Protein AF-A0A7S3PS29-F1 (afdb_monomer)

Nearest PDB structures (foldseek):
  7k7j-assembly1_A  TM=6.173E-01  e=3.960E+00  Homo sapiens

Organism: NCBI:txid215587

Solvent-accessible surface area (backbone atoms only — not comparable to full-atom values): 7423 Å² total; per-residue (Å²): 137,87,77,96,73,59,70,72,45,75,44,72,58,68,50,57,56,72,62,98,89,44,71,54,76,75,42,76,43,88,67,64,56,51,49,50,61,91,54,61,64,34,69,68,36,77,75,44,78,46,82,49,99,93,48,75,50,76,49,64,43,81,45,53,73,55,44,79,89,65,75,68,75,72,53,62,101,72,53,86,59,99,76,63,72,63,67,92,57,72,69,79,70,100,60,100,68,80,77,76,81,86,68,78,83,93,124

Mean predicted aligned error: 13.78 Å

InterPro domains:
  IPR003961 Fibronectin type III [PS50853] (1-38)
  IPR013783 Immunoglobulin-like fold [G3DSA:2.60.40.10] (1-40)
  IPR036116 Fibronectin type III superfamily [SSF49265] (1-68)

Secondary structure (DSSP, 8-state):
---SPPTT--B--EE--B-SS-B---EE-SSS-B---PPPP---EEEEEEEETTEEEEEEEPPPSS---S---TTGGG---TT----SSS---SSSS----------

pLDDT: mean 72.2, std 21.91, range [33.31, 96.5]

Sequence (107 aa):
TISDLSSGVSYFVKVAARNSIGYGPTQNTSPTKRAPSSQVPGKPASVIVTPDSGKLMIAWSAPRVPDHGVTCSGGGPSSTTSDELCPIGMGRDHTDWGEADGGSAIV

Radius of gyration: 20.24 Å; Cα contacts (8 Å, |Δi|>4): 115; chains: 1; bounding box: 49×39×62 Å

Foldseek 3Di:
DDDDADAPDKDADWDWDADPVGTDDIDTDVVRIDGHHFAPFADWADWDWDDDDVDIDIDTHGTDPHPPVDQLPQQPPPPPDSRDDNDPDQRDDVDPDDGDPPDDDDD

Structure (mmCIF, N/CA/C/O backbone):
data_AF-A0A7S3PS29-F1
#
_entry.id   AF-A0A7S3PS29-F1
#
loop_
_atom_site.group_PDB
_atom_site.id
_atom_site.type_symbol
_atom_site.label_atom_id
_atom_site.label_alt_id
_atom_site.label_comp_id
_atom_site.label_asym_id
_atom_site.label_entity_id
_atom_site.label_seq_id
_atom_site.pdbx_PDB_ins_code
_atom_site.Cartn_x
_atom_site.Cartn_y
_atom_site.Cartn_z
_atom_site.occupancy
_atom_site.B_iso_or_equiv
_atom_site.auth_seq_id
_atom_site.auth_comp_id
_atom_site.auth_asym_id
_atom_site.auth_atom_id
_atom_site.pdbx_PDB_model_num
ATOM 1 N N . THR A 1 1 ? -1.018 1.680 -7.117 1.00 72.19 1 THR A N 1
ATOM 2 C CA . THR A 1 1 ? -0.350 0.754 -6.172 1.00 72.19 1 THR A CA 1
ATOM 3 C C . THR A 1 1 ? -0.420 -0.654 -6.732 1.00 72.19 1 THR A C 1
ATOM 5 O O . THR A 1 1 ? -1.268 -0.899 -7.580 1.00 72.19 1 THR A O 1
ATOM 8 N N . ILE A 1 2 ? 0.484 -1.550 -6.325 1.00 82.06 2 ILE A N 1
ATOM 9 C CA . ILE A 1 2 ? 0.442 -2.974 -6.697 1.00 82.06 2 ILE A CA 1
ATOM 10 C C . ILE A 1 2 ? -0.091 -3.735 -5.479 1.00 82.06 2 ILE A C 1
ATOM 12 O O . ILE A 1 2 ? 0.448 -3.558 -4.386 1.00 82.06 2 ILE A O 1
ATOM 16 N N . SER A 1 3 ? -1.154 -4.514 -5.665 1.00 84.75 3 SER A N 1
ATOM 17 C CA . SER A 1 3 ? -1.859 -5.239 -4.599 1.00 84.75 3 SER A CA 1
ATOM 18 C C . SER A 1 3 ? -1.510 -6.732 -4.600 1.00 84.75 3 SER A C 1
ATOM 20 O O . SER A 1 3 ? -0.811 -7.202 -5.495 1.00 84.75 3 SER A O 1
ATOM 22 N N . ASP A 1 4 ? -1.983 -7.458 -3.583 1.00 86.06 4 ASP A N 1
ATOM 23 C CA . ASP A 1 4 ? -1.916 -8.927 -3.480 1.00 86.06 4 ASP A CA 1
ATOM 24 C C . ASP A 1 4 ? -0.494 -9.519 -3.508 1.00 86.06 4 ASP A C 1
ATOM 26 O O . ASP A 1 4 ? -0.254 -10.637 -3.963 1.00 86.06 4 ASP A O 1
ATOM 30 N N . LEU A 1 5 ? 0.473 -8.762 -2.982 1.00 87.69 5 LEU A N 1
ATOM 31 C CA . LEU A 1 5 ? 1.851 -9.213 -2.805 1.00 87.69 5 LEU A CA 1
ATOM 32 C C . LEU A 1 5 ? 2.016 -10.002 -1.500 1.00 87.69 5 LEU A C 1
ATOM 34 O O . LEU A 1 5 ? 1.447 -9.656 -0.465 1.00 87.69 5 LEU A O 1
ATOM 38 N N . SER A 1 6 ? 2.863 -11.029 -1.529 1.00 90.38 6 SER A N 1
ATOM 39 C CA . SER A 1 6 ? 3.190 -11.825 -0.343 1.00 90.38 6 SER A CA 1
ATOM 40 C C . SER A 1 6 ? 4.229 -11.126 0.538 1.00 90.38 6 SER A C 1
ATOM 42 O O . SER A 1 6 ? 5.249 -10.633 0.050 1.00 90.38 6 SER A O 1
ATOM 44 N N . SER A 1 7 ? 3.989 -11.116 1.852 1.00 87.88 7 SER A N 1
ATOM 45 C CA . SER A 1 7 ? 4.927 -10.562 2.835 1.00 87.88 7 SER A CA 1
ATOM 46 C C . SER A 1 7 ? 6.243 -11.349 2.850 1.00 87.88 7 SER A C 1
ATOM 48 O O . SER A 1 7 ? 6.248 -12.573 2.726 1.00 87.88 7 SER A O 1
ATOM 50 N N . GLY A 1 8 ? 7.369 -10.648 2.977 1.00 89.44 8 GLY A N 1
ATOM 51 C CA . GLY A 1 8 ? 8.721 -11.215 3.000 1.00 89.44 8 GLY A CA 1
ATOM 52 C C . GLY A 1 8 ? 9.289 -11.600 1.628 1.00 89.44 8 GLY A C 1
ATOM 53 O O . GLY A 1 8 ? 10.492 -11.835 1.514 1.00 89.44 8 GLY A O 1
ATOM 54 N N . VAL A 1 9 ? 8.475 -11.612 0.568 1.00 93.56 9 VAL A N 1
ATOM 55 C CA . VAL A 1 9 ? 8.928 -11.950 -0.788 1.00 93.56 9 VAL A CA 1
ATOM 56 C C . VAL A 1 9 ? 9.509 -10.712 -1.465 1.00 93.56 9 VAL A C 1
ATOM 58 O O . VAL A 1 9 ? 8.872 -9.666 -1.529 1.00 93.56 9 VAL A O 1
ATOM 61 N N . SER A 1 10 ? 10.738 -10.815 -1.976 1.00 94.06 10 SER A N 1
ATOM 62 C CA . SER A 1 10 ? 11.367 -9.718 -2.719 1.00 94.06 10 SER A CA 1
ATOM 63 C C . SER A 1 10 ? 10.758 -9.584 -4.111 1.00 94.06 10 SER A C 1
ATOM 65 O O . SER A 1 10 ? 10.867 -10.501 -4.923 1.00 94.06 10 SER A O 1
ATOM 67 N N . TYR A 1 11 ? 10.200 -8.413 -4.404 1.00 94.25 11 TYR A N 1
ATOM 68 C CA . TYR A 1 11 ? 9.712 -8.059 -5.731 1.00 94.25 11 TYR A CA 1
ATOM 69 C C . TYR A 1 11 ? 10.637 -7.042 -6.398 1.00 94.25 11 TYR A C 1
ATOM 71 O O . TYR A 1 11 ? 11.240 -6.190 -5.738 1.00 94.25 11 TYR A O 1
ATOM 79 N N . PHE A 1 12 ? 10.713 -7.138 -7.722 1.00 95.19 12 PHE A N 1
ATOM 80 C CA . PHE A 1 12 ? 11.456 -6.242 -8.601 1.00 95.19 12 PHE A CA 1
ATOM 81 C C . PHE A 1 12 ? 10.451 -5.552 -9.516 1.00 95.19 12 PHE A C 1
ATOM 83 O O . PHE A 1 12 ? 9.603 -6.217 -10.114 1.00 95.19 12 PHE A O 1
ATOM 90 N N . VAL A 1 13 ? 10.536 -4.230 -9.623 1.00 93.19 13 VAL A N 1
ATOM 91 C CA . VAL A 1 13 ? 9.639 -3.438 -10.467 1.00 93.19 13 VAL A CA 1
ATOM 92 C C . VAL A 1 13 ? 10.480 -2.611 -11.430 1.00 93.19 13 VAL A C 1
ATOM 94 O O . VAL A 1 13 ? 11.548 -2.109 -11.084 1.00 93.19 13 VAL A O 1
ATOM 97 N N . LYS A 1 14 ? 9.984 -2.476 -12.658 1.00 93.38 14 LYS A N 1
ATOM 98 C CA . LYS A 1 14 ? 10.501 -1.541 -13.654 1.00 93.38 14 LYS A CA 1
ATOM 99 C C . LYS A 1 14 ? 9.338 -0.800 -14.292 1.00 93.38 14 LYS A C 1
ATOM 101 O O . LYS A 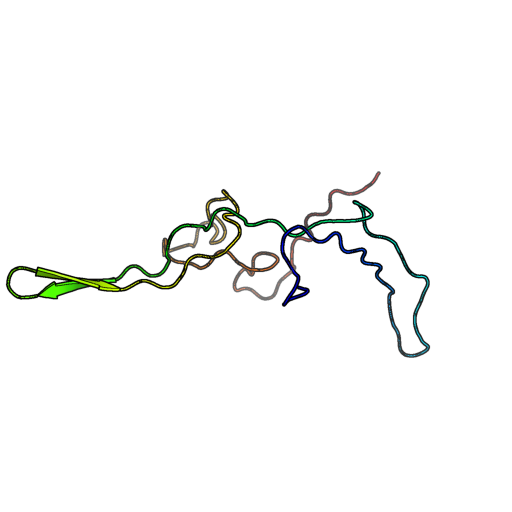1 14 ? 8.246 -1.357 -14.412 1.00 93.38 14 LYS A O 1
ATOM 106 N N . VAL A 1 15 ? 9.572 0.438 -14.700 1.00 93.44 15 VAL A N 1
ATOM 107 C CA . VAL A 1 15 ? 8.554 1.303 -15.310 1.00 93.44 15 VAL A CA 1
ATOM 108 C C . VAL A 1 15 ? 8.984 1.709 -16.712 1.00 93.44 15 VAL A C 1
ATOM 110 O O . VAL A 1 15 ? 10.171 1.886 -16.967 1.00 93.44 15 VAL A O 1
ATOM 113 N N . ALA A 1 16 ? 8.031 1.839 -17.630 1.00 94.31 16 ALA A N 1
ATOM 114 C CA . ALA A 1 16 ? 8.263 2.363 -18.972 1.00 94.31 16 ALA A CA 1
ATOM 115 C C . ALA A 1 16 ? 7.147 3.346 -19.324 1.00 94.31 16 ALA A C 1
ATOM 117 O O . ALA A 1 16 ? 5.970 3.049 -19.109 1.00 94.31 16 ALA A O 1
ATOM 118 N N . ALA A 1 17 ? 7.514 4.502 -19.873 1.00 93.88 17 ALA A N 1
ATOM 119 C CA . ALA A 1 17 ? 6.544 5.456 -20.399 1.00 93.88 17 ALA A CA 1
ATOM 120 C C . ALA A 1 17 ? 5.913 4.905 -21.686 1.00 93.88 17 ALA A C 1
ATOM 122 O O . ALA A 1 17 ? 6.601 4.271 -22.486 1.00 93.88 17 ALA A O 1
ATOM 123 N N . ARG A 1 18 ? 4.619 5.151 -21.902 1.00 96.50 18 ARG A N 1
ATOM 124 C CA . ARG A 1 18 ? 3.891 4.733 -23.109 1.00 96.50 18 ARG A CA 1
ATOM 125 C C . ARG A 1 18 ? 3.245 5.940 -23.783 1.00 96.50 18 ARG A C 1
ATOM 127 O O . ARG A 1 18 ? 2.631 6.753 -23.101 1.00 96.50 18 ARG A O 1
ATOM 134 N N . ASN A 1 19 ? 3.326 6.013 -25.109 1.00 95.19 19 ASN A N 1
ATOM 135 C CA . ASN A 1 19 ? 2.571 6.950 -25.944 1.00 95.19 19 ASN A CA 1
ATOM 136 C C . ASN A 1 19 ? 1.817 6.199 -27.065 1.00 95.19 19 ASN A C 1
ATOM 138 O O . ASN A 1 19 ? 1.730 4.970 -27.049 1.00 95.19 19 ASN A O 1
ATOM 142 N N . SER A 1 20 ? 1.246 6.929 -28.029 1.00 96.44 20 SER A N 1
ATOM 143 C CA . SER A 1 20 ? 0.502 6.349 -29.160 1.00 96.44 20 SER A CA 1
ATOM 144 C C . SER A 1 20 ? 1.355 5.490 -30.102 1.00 96.44 20 SER A C 1
ATOM 146 O O . SER A 1 20 ? 0.804 4.642 -30.797 1.00 96.44 20 SER A O 1
ATOM 148 N N . ILE A 1 21 ? 2.678 5.683 -30.118 1.00 96.00 21 ILE A N 1
ATOM 149 C CA . ILE A 1 21 ? 3.621 4.930 -30.956 1.00 96.00 21 ILE A CA 1
ATOM 150 C C . ILE A 1 21 ? 4.064 3.645 -30.244 1.00 96.00 21 ILE A C 1
ATOM 152 O O . ILE A 1 21 ? 4.210 2.605 -30.883 1.00 96.00 21 ILE A O 1
ATOM 156 N N . GLY A 1 22 ? 4.261 3.684 -28.923 1.00 95.50 22 GLY A N 1
ATOM 157 C CA . GLY A 1 22 ? 4.659 2.504 -28.160 1.00 95.50 22 GLY A CA 1
ATOM 158 C C . GLY A 1 22 ? 5.212 2.806 -26.771 1.00 95.50 22 GLY A C 1
ATOM 159 O O . GLY A 1 22 ? 4.944 3.855 -26.184 1.00 95.50 22 GLY A O 1
ATOM 160 N N . TYR A 1 23 ? 5.973 1.848 -26.235 1.00 96.19 23 TYR A N 1
ATOM 161 C CA . TYR A 1 23 ? 6.684 1.976 -24.962 1.00 96.19 23 TYR A CA 1
ATOM 162 C C . TYR A 1 23 ? 8.105 2.506 -25.180 1.00 96.19 23 TYR A C 1
ATOM 164 O O . TYR A 1 23 ? 8.807 2.060 -26.086 1.00 96.19 23 TYR A O 1
ATOM 172 N N . GLY A 1 24 ? 8.535 3.429 -24.323 1.00 96.19 24 GLY A N 1
ATOM 173 C CA . GLY A 1 24 ? 9.925 3.863 -24.218 1.00 96.19 24 GLY A CA 1
ATOM 174 C C . GLY A 1 24 ? 10.797 2.887 -23.408 1.00 96.19 24 GLY A C 1
ATOM 175 O O . GLY A 1 24 ? 10.327 1.828 -22.983 1.00 96.19 24 GLY A O 1
ATOM 176 N N . PRO A 1 25 ? 12.072 3.241 -23.162 1.00 96.31 25 PRO A N 1
ATOM 177 C CA . PRO A 1 25 ? 12.995 2.424 -22.376 1.00 96.31 25 PRO A CA 1
ATOM 178 C C . PRO A 1 25 ? 12.498 2.162 -20.948 1.00 96.31 25 PRO A C 1
ATOM 180 O O . PRO A 1 25 ? 11.909 3.037 -20.310 1.00 96.31 25 PRO A O 1
ATOM 183 N N . THR A 1 26 ? 12.774 0.966 -20.422 1.00 95.81 26 THR A N 1
ATOM 184 C CA . THR A 1 26 ? 12.437 0.623 -19.035 1.00 95.81 26 THR A CA 1
ATOM 185 C C . THR A 1 26 ? 13.448 1.211 -18.057 1.00 95.81 26 THR A C 1
ATOM 187 O O . THR A 1 26 ? 14.651 1.066 -18.267 1.00 95.81 26 THR A O 1
ATOM 190 N N . GLN A 1 27 ? 12.967 1.768 -16.951 1.00 96.06 27 GLN A N 1
ATOM 191 C CA . GLN A 1 27 ? 13.773 2.225 -15.822 1.00 96.06 27 GLN A CA 1
ATOM 192 C C . GLN A 1 27 ? 13.572 1.301 -14.621 1.00 96.06 27 GLN A C 1
ATOM 194 O O . GLN A 1 27 ? 12.443 0.910 -14.311 1.00 96.06 27 GLN A O 1
ATOM 199 N N . ASN A 1 28 ? 14.668 0.954 -13.948 1.00 93.12 28 ASN A N 1
ATOM 200 C CA . ASN A 1 28 ? 14.629 0.186 -12.704 1.00 93.12 28 ASN A CA 1
ATOM 201 C C . ASN A 1 28 ? 14.255 1.094 -11.530 1.00 93.12 28 ASN A C 1
ATOM 203 O O . ASN A 1 28 ? 14.584 2.280 -11.522 1.00 93.12 28 ASN A O 1
ATOM 207 N N . THR A 1 29 ? 13.606 0.533 -10.512 1.00 91.06 29 THR A N 1
ATOM 208 C CA . THR A 1 29 ? 13.353 1.265 -9.269 1.00 91.06 29 THR A CA 1
ATOM 209 C C . THR A 1 29 ? 14.629 1.429 -8.441 1.00 91.06 29 THR A C 1
ATOM 211 O O . THR A 1 29 ? 15.530 0.588 -8.479 1.00 91.06 29 THR A O 1
ATOM 214 N N . SER A 1 30 ? 14.677 2.493 -7.638 1.00 87.94 30 SER A N 1
ATOM 215 C CA . SER A 1 30 ? 15.605 2.624 -6.514 1.00 87.94 30 SER A CA 1
ATOM 216 C C . SER A 1 30 ? 14.785 2.611 -5.220 1.00 87.94 30 SER A C 1
ATOM 218 O O . SER A 1 30 ? 13.947 3.497 -5.044 1.00 87.94 30 SER A O 1
ATOM 220 N N . PRO A 1 31 ? 14.943 1.611 -4.334 1.00 91.56 31 PRO A N 1
ATOM 221 C CA . PRO A 1 31 ? 15.837 0.451 -4.432 1.00 91.56 31 PRO A CA 1
ATOM 222 C C . PRO A 1 31 ? 15.425 -0.553 -5.529 1.00 91.56 31 PRO A C 1
ATOM 224 O O . PRO A 1 31 ? 14.259 -0.633 -5.918 1.00 91.56 31 PRO A O 1
ATOM 227 N N . THR A 1 32 ? 16.379 -1.367 -6.002 1.00 92.12 32 THR A N 1
ATOM 228 C CA . THR A 1 32 ? 16.178 -2.340 -7.104 1.00 92.12 32 THR A CA 1
ATOM 229 C C . THR A 1 32 ? 15.191 -3.456 -6.761 1.00 92.12 32 THR A C 1
ATOM 231 O O . THR A 1 32 ? 14.577 -4.049 -7.645 1.00 92.12 32 THR A O 1
ATOM 234 N N . LYS A 1 33 ? 15.034 -3.750 -5.469 1.00 92.75 33 LYS A N 1
ATOM 235 C CA . LYS A 1 33 ? 14.045 -4.692 -4.954 1.00 92.75 33 LYS A CA 1
ATOM 236 C C . LYS A 1 33 ? 13.488 -4.206 -3.633 1.00 92.75 33 LYS A C 1
ATOM 238 O O . LYS A 1 33 ? 14.185 -3.535 -2.868 1.00 92.75 33 LYS A O 1
ATOM 243 N N . ARG A 1 34 ? 12.260 -4.615 -3.333 1.00 90.88 34 ARG A N 1
ATOM 244 C CA . ARG A 1 34 ? 11.661 -4.428 -2.012 1.00 90.88 34 ARG A CA 1
ATOM 245 C C . ARG A 1 34 ? 10.853 -5.659 -1.642 1.00 90.88 34 ARG A 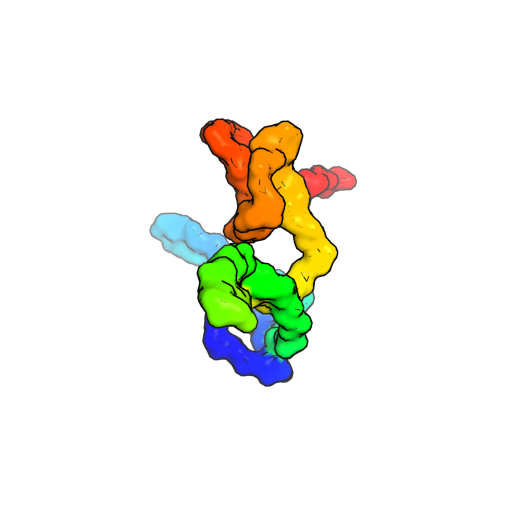C 1
ATOM 247 O O . ARG A 1 34 ? 10.130 -6.197 -2.475 1.00 90.88 34 ARG A O 1
ATOM 254 N N . ALA A 1 35 ? 10.982 -6.090 -0.395 1.00 91.00 35 ALA A N 1
ATOM 255 C CA . ALA A 1 35 ? 10.071 -7.059 0.187 1.00 91.00 35 ALA A CA 1
ATOM 256 C C . ALA A 1 35 ? 8.982 -6.289 0.945 1.00 91.00 35 ALA A C 1
ATOM 258 O O . ALA A 1 35 ? 9.323 -5.521 1.851 1.00 91.00 35 ALA A O 1
ATOM 259 N N . PRO A 1 36 ? 7.696 -6.429 0.581 1.00 86.31 36 PRO A N 1
ATOM 260 C CA . PRO A 1 36 ? 6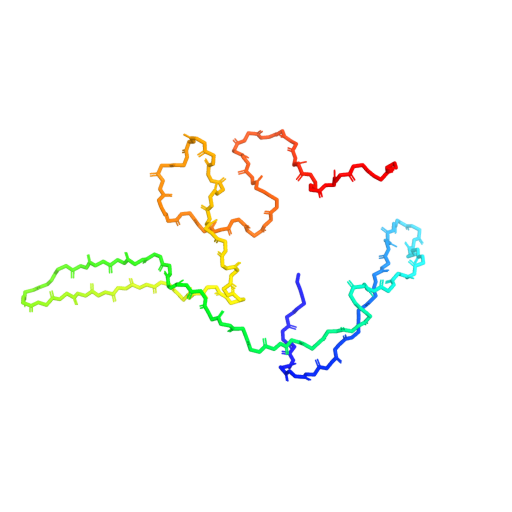.609 -5.998 1.441 1.00 86.31 36 PRO A CA 1
ATOM 261 C C . PRO A 1 36 ? 6.776 -6.687 2.790 1.00 86.31 36 PRO A C 1
ATOM 263 O O . PRO A 1 36 ? 6.989 -7.894 2.849 1.00 86.31 36 PRO A O 1
ATOM 266 N N . SER A 1 37 ? 6.718 -5.928 3.871 1.00 82.62 37 SER A N 1
ATOM 267 C CA . SER A 1 37 ? 6.720 -6.474 5.222 1.00 82.62 37 SER A CA 1
ATOM 268 C C . SER A 1 37 ? 5.444 -6.057 5.923 1.00 82.62 37 SER A C 1
ATOM 270 O O . SER A 1 37 ? 4.858 -5.024 5.581 1.00 82.62 37 SER A O 1
ATOM 272 N N . SER A 1 38 ? 5.029 -6.844 6.915 1.00 78.88 38 SER A N 1
ATOM 273 C CA . SER A 1 38 ? 3.957 -6.445 7.821 1.00 78.88 38 SER A CA 1
ATOM 274 C C . SER A 1 38 ? 4.298 -5.081 8.402 1.00 78.88 38 SER A C 1
ATOM 276 O O . SER A 1 38 ? 5.356 -4.896 9.003 1.00 78.88 38 SER A O 1
ATOM 278 N N . GLN A 1 39 ? 3.425 -4.116 8.153 1.00 78.75 39 GLN A N 1
ATOM 279 C CA . GLN A 1 39 ? 3.578 -2.780 8.688 1.00 78.75 39 GLN A CA 1
ATOM 280 C C . GLN A 1 39 ? 2.730 -2.647 9.945 1.00 78.75 39 GLN A C 1
ATOM 282 O O . GLN A 1 39 ? 1.674 -3.273 10.053 1.00 78.75 39 GLN A O 1
ATOM 287 N N . VAL A 1 40 ? 3.181 -1.804 10.870 1.00 79.38 40 VAL A N 1
ATOM 288 C CA . VAL A 1 40 ? 2.364 -1.392 12.012 1.00 79.38 40 VAL A CA 1
ATOM 289 C C . VAL A 1 40 ? 1.086 -0.752 11.461 1.00 79.38 40 VAL A C 1
ATOM 291 O O . VAL A 1 40 ? 1.205 0.098 10.581 1.00 79.38 40 VAL A O 1
ATOM 294 N N . PRO A 1 41 ? -0.121 -1.168 11.874 1.00 77.56 41 PRO A N 1
ATOM 295 C CA . PRO A 1 41 ? -1.343 -0.467 11.500 1.00 77.56 41 PRO A CA 1
ATOM 296 C C . PRO A 1 41 ? -1.406 0.918 12.140 1.00 77.56 41 PRO A C 1
ATOM 298 O O . PRO A 1 41 ? -0.987 1.087 13.282 1.00 77.56 41 PRO A O 1
ATOM 301 N N . GLY A 1 42 ? -1.971 1.891 1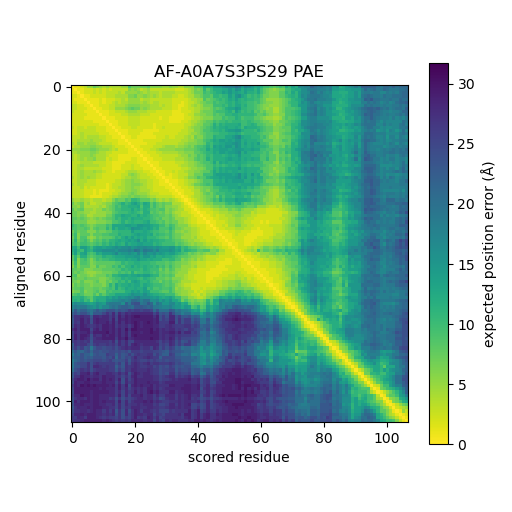1.427 1.00 77.19 42 GLY A N 1
ATOM 302 C CA . GLY A 1 42 ? -2.303 3.191 12.002 1.00 77.19 42 GLY A CA 1
ATOM 303 C C . GLY A 1 42 ? -3.434 3.106 13.034 1.00 77.19 42 GLY A C 1
ATOM 304 O O . GLY A 1 42 ? -3.934 2.030 13.371 1.00 77.19 42 GLY A O 1
ATOM 305 N N . LYS A 1 43 ? -3.886 4.266 13.520 1.00 76.00 43 LYS A N 1
ATOM 306 C CA . LYS A 1 43 ? -5.061 4.343 14.400 1.00 76.00 43 LYS A CA 1
ATOM 307 C C . LYS A 1 43 ? -6.361 4.016 13.639 1.00 76.00 43 LYS A C 1
ATOM 309 O O . LYS A 1 43 ? -6.467 4.364 12.459 1.00 76.00 43 LYS A O 1
ATOM 314 N N . PRO A 1 44 ? -7.360 3.388 14.290 1.00 79.50 44 PRO A N 1
ATOM 315 C CA . PRO A 1 44 ? -8.719 3.316 13.760 1.00 79.50 44 PRO A CA 1
ATOM 316 C C . PRO A 1 44 ? -9.253 4.707 13.403 1.00 79.50 44 PRO A C 1
ATOM 318 O O . PRO A 1 44 ? -8.938 5.685 14.084 1.00 79.50 44 PRO A O 1
ATOM 321 N N . ALA A 1 45 ? -10.052 4.790 12.344 1.00 75.81 45 ALA A N 1
ATOM 322 C CA . ALA A 1 45 ? -10.655 6.044 11.891 1.00 75.81 45 ALA A CA 1
ATOM 323 C C . ALA A 1 45 ? -12.159 6.085 12.205 1.00 75.81 45 ALA A C 1
ATOM 325 O O . ALA A 1 45 ? -12.750 5.060 12.553 1.00 75.81 45 ALA A O 1
ATOM 326 N N . SER A 1 46 ? -12.760 7.276 12.111 1.00 79.44 46 SER A N 1
ATOM 327 C CA . SER A 1 46 ? -14.209 7.491 12.258 1.00 79.44 46 SER A CA 1
ATOM 328 C C . SER A 1 46 ? -14.796 6.849 13.521 1.00 79.44 46 SER A C 1
ATOM 330 O O . SER A 1 46 ? -15.755 6.081 13.451 1.00 79.44 46 SER A O 1
ATOM 332 N N . VAL A 1 47 ? -14.184 7.119 14.678 1.00 85.00 47 VAL A N 1
ATOM 333 C CA . VAL A 1 47 ? -14.646 6.574 15.961 1.00 85.00 47 VAL A CA 1
ATOM 334 C C . VAL A 1 47 ? -15.949 7.262 16.360 1.00 85.00 47 VAL A C 1
ATOM 336 O O . VAL A 1 47 ? -15.977 8.464 16.606 1.00 85.00 47 VAL A O 1
ATOM 339 N N . ILE A 1 48 ? -17.025 6.488 16.455 1.00 89.81 48 ILE A N 1
ATOM 340 C CA . ILE A 1 48 ? -18.351 6.943 16.867 1.00 89.81 48 ILE A CA 1
ATOM 341 C C . ILE A 1 48 ? -18.696 6.265 18.184 1.00 89.81 48 ILE A C 1
ATOM 343 O O . ILE A 1 48 ? -18.578 5.046 18.315 1.00 89.81 48 ILE A O 1
ATOM 347 N N . VAL A 1 49 ? -19.153 7.061 19.149 1.00 94.38 49 VAL A N 1
ATOM 348 C CA . VAL A 1 49 ? -19.640 6.577 20.440 1.00 94.38 49 VAL A CA 1
ATOM 349 C C . VAL A 1 49 ? -21.116 6.921 20.563 1.00 94.38 49 VAL A C 1
ATOM 351 O O . VAL A 1 49 ? -21.503 8.084 20.472 1.00 94.38 49 VAL A O 1
ATOM 354 N N . THR A 1 50 ? -21.943 5.909 20.794 1.00 96.44 50 THR A N 1
ATOM 355 C CA . THR A 1 50 ? -23.377 6.063 21.033 1.00 96.44 50 THR A CA 1
ATOM 356 C C . THR A 1 50 ? -23.692 5.593 22.450 1.00 96.44 50 THR A C 1
ATOM 358 O O . THR A 1 50 ? -23.501 4.411 22.754 1.00 96.44 50 THR A O 1
ATOM 361 N N . PRO A 1 51 ? -24.140 6.492 23.342 1.00 95.06 51 PRO A N 1
ATOM 362 C CA . PRO A 1 51 ? -24.609 6.097 24.660 1.00 95.06 51 PRO A CA 1
ATOM 363 C C . PRO A 1 51 ? -25.839 5.196 24.568 1.00 95.06 51 PRO A C 1
ATOM 365 O O . PRO A 1 51 ? -26.739 5.444 23.769 1.00 95.06 51 PRO A O 1
ATOM 368 N N . ASP A 1 52 ? -25.889 4.182 25.421 1.00 93.62 52 ASP A N 1
ATOM 369 C CA . ASP A 1 52 ? -27.063 3.344 25.649 1.00 93.62 52 ASP A CA 1
ATOM 370 C C . ASP A 1 52 ? -27.234 3.137 27.169 1.00 93.62 52 ASP A C 1
ATOM 372 O O . ASP A 1 52 ? -26.360 3.490 27.967 1.00 93.62 52 ASP A O 1
ATOM 376 N N . SER A 1 53 ? -28.376 2.615 27.604 1.00 92.50 53 SER A N 1
ATOM 377 C CA . SER A 1 53 ? -28.763 2.522 29.016 1.00 92.50 53 SER A CA 1
ATOM 378 C C . SER A 1 53 ? -27.756 1.692 29.830 1.00 92.50 53 SER A C 1
ATOM 380 O O . SER A 1 53 ? -27.824 0.465 29.861 1.00 92.50 53 SER A O 1
ATOM 382 N N . GLY A 1 54 ? -26.804 2.373 30.482 1.00 95.06 54 GLY A N 1
ATOM 383 C CA . GLY A 1 54 ? -25.720 1.774 31.270 1.00 95.06 54 GLY A CA 1
ATOM 384 C C . GLY A 1 54 ? -24.515 1.260 30.469 1.00 95.06 54 GLY A C 1
ATOM 385 O O . GLY A 1 54 ? -23.666 0.582 31.045 1.00 95.06 54 GLY A O 1
ATOM 386 N N . LYS A 1 55 ? -24.413 1.550 29.165 1.00 94.94 55 LYS A N 1
ATOM 387 C CA . LYS A 1 55 ? -23.303 1.089 28.309 1.00 94.94 55 LYS A CA 1
ATOM 388 C C . LYS A 1 55 ? -22.991 2.078 27.180 1.00 94.94 55 LYS A C 1
ATOM 390 O O . LYS A 1 55 ? -23.765 2.983 26.898 1.00 94.94 55 LYS A O 1
ATOM 395 N N . LEU A 1 56 ? -21.854 1.893 26.515 1.00 95.81 56 LEU A N 1
ATOM 396 C CA . LEU A 1 56 ? -21.467 2.657 25.327 1.00 95.81 56 LEU A CA 1
ATOM 397 C C . LEU A 1 56 ? -21.312 1.700 24.146 1.00 95.81 56 LEU A C 1
ATOM 399 O O . LEU A 1 56 ? -20.611 0.693 24.254 1.00 95.81 56 LEU A O 1
ATOM 403 N N . MET A 1 57 ? -21.946 2.017 23.021 1.00 95.88 57 MET A N 1
ATOM 404 C CA . MET A 1 57 ? -21.666 1.365 21.744 1.00 95.88 57 MET A CA 1
ATOM 405 C C . MET A 1 57 ? -20.587 2.156 21.012 1.00 95.88 57 MET A C 1
ATOM 407 O O . MET A 1 57 ? -20.702 3.371 20.876 1.00 95.88 57 MET A O 1
ATOM 411 N N . ILE A 1 58 ? -19.542 1.469 20.553 1.00 93.56 58 ILE A N 1
ATOM 412 C CA . ILE A 1 58 ? -18.414 2.087 19.854 1.00 93.56 58 ILE A CA 1
ATOM 413 C C . ILE A 1 58 ? -18.298 1.450 18.472 1.00 93.56 58 ILE A C 1
ATOM 415 O O . ILE A 1 58 ? -18.231 0.226 18.362 1.00 93.56 58 ILE A O 1
ATOM 419 N N . ALA A 1 59 ? -18.263 2.279 17.433 1.00 92.56 59 ALA A N 1
ATOM 420 C CA . ALA A 1 59 ? -18.006 1.873 16.057 1.00 92.56 59 ALA A CA 1
ATOM 421 C C . ALA A 1 59 ? -16.797 2.637 15.510 1.00 92.56 59 ALA A C 1
ATOM 423 O O . ALA A 1 59 ? -16.563 3.782 15.885 1.00 92.56 59 ALA A O 1
ATOM 424 N N . TRP A 1 60 ? -16.015 2.002 14.642 1.00 86.94 60 TRP A N 1
ATOM 425 C CA . TRP A 1 60 ? -14.854 2.606 13.989 1.00 86.94 60 TRP A CA 1
ATOM 426 C C . TRP A 1 60 ? -14.609 1.936 12.637 1.00 86.94 60 TRP A C 1
ATOM 428 O O . TRP A 1 60 ? -15.010 0.790 12.417 1.00 86.94 60 TRP A O 1
ATOM 438 N N . SER A 1 61 ? -13.915 2.623 11.736 1.00 84.62 61 SER A N 1
ATOM 439 C CA . SER A 1 61 ? -13.395 2.036 10.503 1.00 84.62 61 SER A CA 1
ATOM 440 C C . SER A 1 61 ? -11.978 1.496 10.706 1.00 84.62 61 SER A C 1
ATOM 442 O O . SER A 1 61 ? -11.199 2.023 11.507 1.00 84.62 61 SER A O 1
ATOM 444 N N . ALA A 1 62 ? -11.635 0.444 9.959 1.00 79.56 62 ALA A N 1
ATOM 445 C CA . ALA A 1 62 ? -10.318 -0.181 10.013 1.0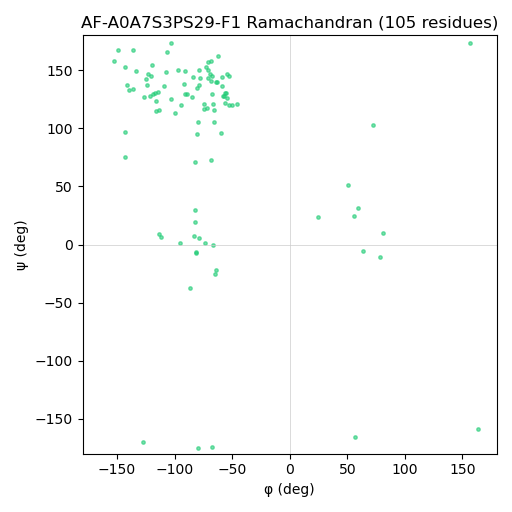0 79.56 62 ALA A CA 1
ATOM 446 C C . ALA A 1 62 ? -9.182 0.836 9.768 1.00 79.56 62 ALA A C 1
ATOM 448 O O . ALA A 1 62 ? -9.356 1.781 8.992 1.00 79.56 62 ALA A O 1
ATOM 449 N N . PRO A 1 63 ? -8.017 0.650 10.411 1.00 75.06 63 PRO A N 1
ATOM 450 C CA . PRO A 1 63 ? -6.877 1.534 10.226 1.00 75.06 63 PRO A CA 1
ATOM 451 C C . PRO A 1 63 ? -6.240 1.375 8.844 1.00 75.06 63 PRO A C 1
ATOM 453 O O . PRO A 1 63 ? -6.312 0.314 8.217 1.00 75.06 63 PRO A O 1
ATOM 456 N N . ARG A 1 64 ? -5.525 2.413 8.399 1.00 73.69 64 ARG A N 1
ATOM 457 C CA . ARG A 1 64 ? -4.634 2.310 7.237 1.00 73.69 64 ARG A CA 1
ATOM 458 C C . ARG A 1 64 ? -3.332 1.610 7.631 1.00 73.69 64 ARG A C 1
ATOM 460 O O . ARG A 1 64 ? -2.826 1.800 8.732 1.00 73.69 64 ARG A O 1
ATOM 467 N N . VAL A 1 65 ? -2.795 0.801 6.723 1.00 71.19 65 VAL A N 1
ATOM 468 C CA . VAL A 1 65 ? -1.533 0.069 6.893 1.00 71.19 65 VAL A CA 1
AT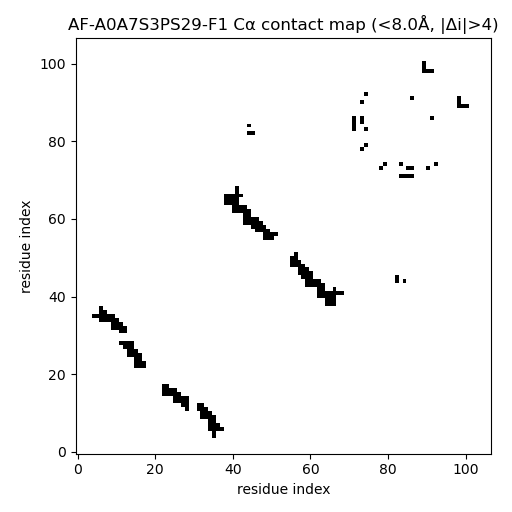OM 469 C C . VAL A 1 65 ? -0.635 0.401 5.694 1.00 71.19 65 VAL A C 1
ATOM 471 O O . VAL A 1 65 ? -1.096 0.223 4.562 1.00 71.19 65 VAL A O 1
ATOM 474 N N . PRO A 1 66 ? 0.627 0.850 5.868 1.00 68.06 66 PRO A N 1
ATOM 475 C CA . PRO A 1 66 ? 1.325 1.178 7.125 1.00 68.06 66 PRO A CA 1
ATOM 476 C C . PRO A 1 66 ? 0.711 2.324 7.937 1.00 68.06 66 PRO A C 1
ATOM 478 O O . PRO A 1 66 ? 0.020 3.168 7.382 1.00 68.06 66 PRO A O 1
ATOM 481 N N . ASP A 1 67 ? 1.066 2.406 9.218 1.00 68.56 67 ASP A N 1
ATOM 482 C CA . ASP A 1 67 ? 1.112 3.657 9.962 1.00 68.56 67 ASP A CA 1
ATOM 483 C C . ASP A 1 67 ? 2.212 4.523 9.351 1.00 68.56 67 ASP A C 1
ATOM 485 O O . ASP A 1 67 ? 3.388 4.156 9.327 1.00 68.56 67 ASP A O 1
ATOM 489 N N . HIS A 1 68 ? 1.820 5.658 8.789 1.00 60.81 68 HIS A N 1
ATOM 490 C CA . HIS A 1 68 ? 2.766 6.571 8.163 1.00 60.81 68 HIS A CA 1
ATOM 491 C C . HIS A 1 68 ? 3.453 7.466 9.196 1.00 60.81 68 HIS A C 1
ATOM 493 O O . HIS A 1 68 ? 4.354 8.209 8.815 1.00 60.81 68 HIS A O 1
ATOM 499 N N . GLY A 1 69 ? 3.024 7.437 10.469 1.00 54.53 69 GLY A N 1
ATOM 500 C CA . GLY A 1 69 ? 3.593 8.222 11.570 1.00 54.53 69 GLY A CA 1
ATOM 501 C C . GLY A 1 69 ? 3.456 9.742 11.416 1.00 54.53 69 GLY A C 1
ATOM 502 O O . GLY A 1 69 ? 3.798 10.491 12.327 1.00 54.53 69 GLY A O 1
ATOM 503 N N . VAL A 1 70 ? 2.954 10.210 10.273 1.00 52.06 70 VAL A N 1
ATOM 504 C CA . VAL A 1 70 ? 2.671 11.611 9.992 1.00 52.06 70 VAL A CA 1
ATOM 505 C C . VAL A 1 70 ? 1.252 11.923 10.440 1.00 52.06 70 VAL A C 1
ATOM 507 O O . VAL A 1 70 ? 0.299 11.221 10.091 1.00 52.06 70 VAL A O 1
ATOM 510 N N . THR A 1 71 ? 1.097 12.988 11.222 1.00 46.97 71 THR A N 1
ATOM 511 C CA . THR A 1 71 ? -0.223 13.571 11.455 1.00 46.97 71 THR A CA 1
ATOM 512 C C . THR A 1 71 ? -0.794 13.985 10.100 1.00 46.97 71 THR A C 1
ATOM 514 O O . THR A 1 71 ? -0.070 14.546 9.276 1.00 46.97 71 THR A O 1
ATOM 517 N N . CYS A 1 72 ? -2.076 13.711 9.840 1.00 50.12 72 CYS A N 1
ATOM 518 C CA . CYS A 1 72 ? -2.766 14.231 8.659 1.00 50.12 72 CYS A CA 1
ATOM 519 C C . CYS A 1 72 ? -2.932 15.751 8.822 1.00 50.12 72 CYS A C 1
ATOM 521 O O . CYS A 1 72 ? -4.014 16.237 9.114 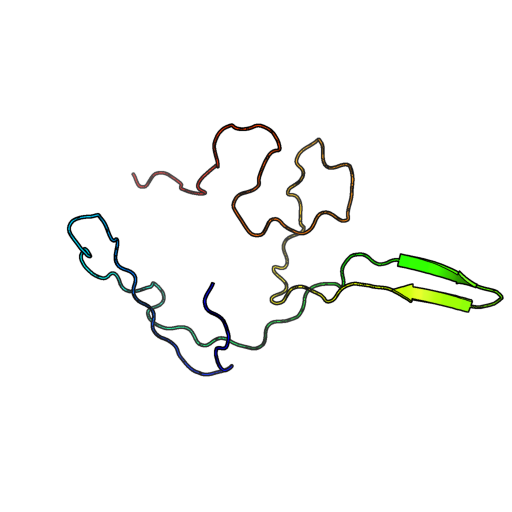1.00 50.12 72 CYS A O 1
ATOM 523 N N . SER A 1 73 ? -1.852 16.520 8.691 1.00 45.91 73 SER A N 1
ATOM 524 C CA . SER A 1 73 ? -1.865 17.984 8.808 1.00 45.91 73 SER A CA 1
ATOM 525 C C . SER A 1 73 ? -2.305 18.660 7.500 1.00 45.91 73 SER A C 1
ATOM 527 O O . SER A 1 73 ? -1.997 19.823 7.263 1.00 45.91 73 SER A O 1
ATOM 529 N N . GLY A 1 74 ? -2.979 17.920 6.614 1.00 44.81 74 GLY A N 1
ATOM 530 C CA . GLY A 1 74 ? -3.200 18.295 5.220 1.00 44.81 74 GLY A CA 1
ATOM 531 C C . GLY A 1 74 ? -4.344 19.271 4.957 1.00 44.81 74 GLY A C 1
ATOM 532 O O . GLY A 1 74 ? -4.467 19.709 3.824 1.00 44.81 74 GLY A O 1
ATOM 533 N N . GLY A 1 75 ? -5.167 19.645 5.937 1.00 45.72 75 GLY A N 1
ATOM 534 C CA . GLY A 1 75 ? -6.320 20.506 5.638 1.00 45.72 75 GLY A CA 1
ATOM 535 C C . GLY A 1 75 ? -6.007 22.011 5.569 1.00 45.72 75 GLY A C 1
ATOM 536 O O . GLY A 1 75 ? -6.926 22.827 5.493 1.00 45.72 75 GLY A O 1
ATOM 537 N N . GLY A 1 76 ? -4.729 22.409 5.629 1.00 41.88 76 GLY A N 1
ATOM 538 C CA . GLY A 1 76 ? -4.333 23.820 5.644 1.00 41.88 76 GLY A CA 1
ATOM 539 C C . GLY A 1 76 ? -4.986 24.615 6.794 1.00 41.88 76 GLY A C 1
ATOM 540 O O . GLY A 1 76 ? -5.560 24.032 7.717 1.00 41.88 76 GLY A O 1
ATOM 541 N N . PRO A 1 77 ? -4.945 25.959 6.766 1.00 41.66 77 PRO A N 1
ATOM 542 C CA . PRO A 1 77 ? -5.590 26.805 7.778 1.00 41.66 77 PRO A CA 1
ATOM 543 C C . PRO A 1 77 ? -7.132 26.736 7.769 1.00 41.66 77 PRO A C 1
ATOM 545 O O . PRO A 1 77 ? -7.765 27.398 8.586 1.00 41.66 77 PRO A O 1
ATOM 548 N N . SER A 1 78 ? -7.741 25.950 6.871 1.00 44.00 78 SER A N 1
ATOM 549 C CA . SER A 1 78 ? -9.195 25.777 6.756 1.00 44.00 78 SER A CA 1
ATOM 550 C C . SER A 1 78 ? -9.682 24.374 7.159 1.00 44.00 78 SER A C 1
ATOM 552 O O . SER A 1 78 ? -10.871 24.079 7.003 1.00 44.00 78 SER A O 1
ATOM 554 N N . SER A 1 79 ? -8.807 23.508 7.686 1.00 44.56 79 SER A N 1
ATOM 555 C CA . SER A 1 79 ? -9.202 22.193 8.198 1.00 44.56 79 SER A CA 1
ATOM 556 C C . SER A 1 79 ? -10.092 22.363 9.426 1.00 44.56 79 SER A C 1
ATOM 558 O O . SER A 1 79 ? -9.631 22.733 10.504 1.00 44.56 79 SER A O 1
ATOM 560 N N . THR A 1 80 ? -11.390 22.125 9.263 1.00 45.81 80 THR A N 1
ATOM 561 C CA . THR A 1 80 ? -12.381 22.239 10.345 1.00 45.81 80 THR A CA 1
ATOM 562 C C . THR A 1 80 ? -12.679 20.905 11.026 1.00 45.81 80 THR A C 1
ATOM 564 O O . THR A 1 80 ? -13.489 20.868 11.949 1.00 45.81 80 THR A O 1
ATOM 567 N N . THR A 1 81 ? -12.032 19.805 10.620 1.00 44.06 81 THR A N 1
ATOM 568 C CA . THR A 1 81 ? -12.292 18.480 11.197 1.00 44.06 81 THR A CA 1
ATOM 569 C C . THR A 1 81 ? -11.010 17.676 11.390 1.00 44.06 81 THR A C 1
ATOM 571 O O . THR A 1 81 ? -10.175 17.564 10.500 1.00 44.06 81 THR A O 1
ATOM 574 N N . SER A 1 82 ? -10.873 17.078 12.572 1.00 49.22 82 SER A N 1
ATOM 575 C CA . SER A 1 82 ? -9.776 16.179 12.957 1.00 49.22 82 SER A CA 1
ATOM 576 C C . SER A 1 82 ? -9.844 14.788 12.307 1.00 49.22 82 SER A C 1
ATOM 578 O O . SER A 1 82 ? -9.001 13.939 12.602 1.00 49.22 82 SER A O 1
ATOM 580 N N . ASP A 1 83 ? -10.851 14.557 11.461 1.00 44.00 83 ASP A N 1
ATOM 581 C CA . ASP A 1 83 ? -11.234 13.249 10.916 1.00 44.00 83 ASP A CA 1
ATOM 582 C C . ASP A 1 83 ? -11.017 13.126 9.400 1.00 44.00 83 ASP A C 1
ATOM 584 O O . ASP A 1 83 ? -11.435 12.137 8.794 1.00 44.00 83 ASP A O 1
ATOM 588 N N . GLU A 1 84 ? -10.355 14.096 8.764 1.00 49.38 84 GLU A N 1
ATOM 589 C CA . GLU A 1 84 ? -10.033 13.992 7.343 1.00 49.38 84 GLU A CA 1
ATOM 590 C C . GLU A 1 84 ? -9.019 12.859 7.108 1.00 49.38 84 GLU A C 1
ATOM 592 O O . GLU A 1 84 ? -7.921 12.832 7.675 1.00 49.38 84 GLU A O 1
ATOM 597 N N . LEU A 1 85 ? -9.411 11.883 6.281 1.00 52.00 85 LEU A N 1
ATOM 598 C CA . LEU A 1 85 ? -8.535 10.800 5.843 1.00 52.00 85 LEU A CA 1
ATOM 599 C C . LEU A 1 85 ? -7.281 11.418 5.222 1.00 52.00 85 LEU A C 1
ATOM 601 O O . LEU A 1 85 ? -7.398 12.220 4.299 1.00 52.00 85 LEU A O 1
ATOM 605 N N . CYS A 1 86 ? -6.092 11.025 5.694 1.00 46.44 86 CYS A N 1
ATOM 606 C CA . CYS A 1 86 ? -4.831 11.461 5.090 1.00 46.44 86 CYS A CA 1
ATOM 607 C C . CYS A 1 86 ? -4.927 11.324 3.561 1.00 46.44 86 CYS A C 1
ATOM 609 O O . CYS A 1 86 ? -5.168 10.202 3.090 1.00 46.44 86 CYS A O 1
ATOM 611 N N . PRO A 1 87 ? -4.753 12.415 2.791 1.00 50.12 87 PRO A N 1
ATOM 612 C CA . PRO A 1 87 ? -4.903 12.359 1.349 1.00 50.12 87 PRO A CA 1
ATOM 613 C C . PRO A 1 87 ? -3.963 11.291 0.787 1.00 50.12 87 PRO A C 1
ATOM 615 O O . PRO A 1 87 ? -2.750 11.312 0.995 1.00 50.12 87 PRO A O 1
ATOM 618 N N . ILE A 1 88 ? -4.534 10.304 0.096 1.00 44.78 88 ILE A N 1
ATOM 619 C CA . ILE A 1 88 ? -3.768 9.327 -0.679 1.00 44.78 88 ILE A CA 1
ATOM 620 C C . ILE A 1 88 ? -3.427 9.951 -2.031 1.00 44.78 88 ILE A C 1
ATOM 622 O O . ILE A 1 88 ? -3.996 9.613 -3.062 1.00 44.78 88 ILE A O 1
ATOM 626 N N . GLY A 1 89 ? -2.527 10.924 -2.004 1.00 44.47 89 GLY A N 1
ATOM 627 C CA . GLY A 1 89 ? -2.166 11.724 -3.165 1.00 44.47 89 GLY A CA 1
ATOM 628 C C . GLY A 1 89 ? -1.596 13.066 -2.741 1.00 44.47 89 GLY A C 1
ATOM 629 O O . GLY A 1 89 ? -1.584 13.400 -1.557 1.00 44.47 89 GLY A O 1
ATOM 630 N N . MET A 1 90 ? -1.112 13.818 -3.723 1.00 43.03 90 MET A N 1
ATOM 631 C CA . MET A 1 90 ? -0.712 15.212 -3.536 1.00 43.03 90 MET A CA 1
ATOM 632 C C . MET A 1 90 ? -1.937 15.944 -2.971 1.00 43.03 90 MET A C 1
ATOM 634 O O . MET A 1 90 ? -3.052 15.698 -3.437 1.00 43.03 90 MET A O 1
ATOM 638 N N . GLY A 1 91 ? -1.765 16.705 -1.886 1.00 42.16 91 GLY A N 1
ATOM 639 C CA . GLY A 1 91 ? -2.880 17.335 -1.175 1.00 42.16 91 GLY A CA 1
ATOM 640 C C . GLY A 1 91 ? -3.778 18.078 -2.158 1.00 42.16 91 GLY A C 1
ATOM 641 O O . GLY A 1 91 ? -3.306 18.947 -2.881 1.00 42.16 91 GLY A O 1
ATOM 642 N N . ARG A 1 92 ? -5.054 17.692 -2.227 1.00 44.06 92 ARG A N 1
ATOM 643 C CA . ARG A 1 92 ? -6.049 18.439 -2.991 1.00 44.06 92 ARG A CA 1
ATOM 644 C C . ARG A 1 92 ? -6.465 19.608 -2.120 1.00 44.06 92 ARG A C 1
ATOM 646 O O . ARG A 1 92 ? -7.186 19.395 -1.148 1.00 44.06 92 ARG A O 1
ATOM 653 N N . ASP A 1 93 ? -6.019 20.816 -2.438 1.00 43.66 93 ASP A N 1
ATOM 654 C CA . ASP A 1 93 ? -6.824 21.961 -2.044 1.00 43.66 93 ASP A CA 1
ATOM 655 C C . ASP A 1 93 ? -8.092 21.977 -2.916 1.00 43.66 93 ASP A C 1
ATOM 657 O O . ASP A 1 93 ? -8.152 21.420 -4.014 1.00 43.66 93 ASP A O 1
ATOM 661 N N . HIS A 1 94 ? -9.181 22.504 -2.371 1.00 45.28 94 HIS A N 1
ATOM 662 C CA . HIS A 1 94 ? -10.506 22.433 -2.985 1.00 45.28 94 HIS A CA 1
ATOM 663 C C . HIS A 1 94 ? -10.699 23.524 -4.061 1.00 45.28 94 HIS A C 1
ATOM 665 O O . HIS A 1 94 ? -11.814 24.015 -4.261 1.00 45.28 94 HIS A O 1
ATOM 671 N N . THR A 1 95 ? -9.613 23.944 -4.720 1.00 43.38 95 THR A N 1
ATOM 672 C CA . THR A 1 95 ? -9.588 25.074 -5.652 1.00 43.38 95 THR A CA 1
ATOM 673 C C . THR A 1 95 ? -8.654 24.804 -6.829 1.00 43.38 95 THR A C 1
ATOM 675 O O . THR A 1 95 ? -7.584 25.379 -6.852 1.00 43.38 95 THR A O 1
ATOM 678 N N . ASP A 1 96 ? -9.057 23.959 -7.788 1.00 46.31 96 ASP A N 1
ATOM 679 C CA . ASP A 1 96 ? -8.663 23.870 -9.222 1.00 46.31 96 ASP A CA 1
ATOM 680 C C . ASP A 1 96 ? -7.290 24.412 -9.732 1.00 46.31 96 ASP A C 1
ATOM 682 O O . ASP A 1 96 ? -7.136 24.686 -10.924 1.00 46.31 96 ASP A O 1
ATOM 686 N N . TRP A 1 97 ? -6.252 24.534 -8.903 1.00 38.00 97 TRP A N 1
ATOM 687 C CA . TRP A 1 97 ? -4.997 25.207 -9.240 1.00 38.00 97 TRP A CA 1
ATOM 688 C C . TRP A 1 97 ? -3.802 24.484 -8.615 1.00 38.00 97 TRP A C 1
ATOM 690 O O . TRP A 1 97 ? -3.411 24.756 -7.492 1.00 38.00 97 TRP A O 1
ATOM 700 N N . GLY A 1 98 ? -3.166 23.629 -9.419 1.00 40.72 98 GLY A N 1
ATOM 701 C CA . GLY A 1 98 ? -1.739 23.312 -9.308 1.00 40.72 98 GLY A CA 1
ATOM 702 C C . GLY A 1 98 ? -1.325 22.450 -8.116 1.00 40.72 98 GLY A C 1
ATOM 703 O O . GLY A 1 98 ? -1.106 22.930 -7.011 1.00 40.72 98 GLY A O 1
ATOM 704 N N . GLU A 1 99 ? -1.085 21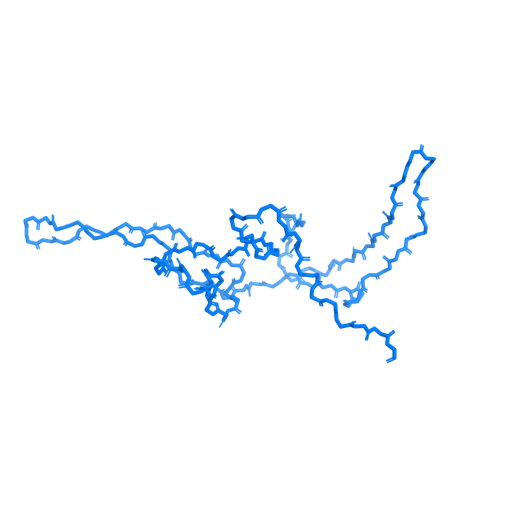.168 -8.382 1.00 53.34 99 GLU A N 1
ATOM 705 C CA . GLU A 1 99 ? -0.418 20.283 -7.431 1.00 53.34 99 GLU A CA 1
ATOM 706 C C . GLU A 1 99 ? 1.049 20.717 -7.243 1.00 53.34 99 GLU A C 1
ATOM 708 O O . GLU A 1 99 ? 1.789 20.882 -8.214 1.00 53.34 99 GLU A O 1
ATOM 713 N N . ALA A 1 100 ? 1.493 20.869 -5.992 1.00 45.72 100 ALA A N 1
ATOM 714 C CA . ALA A 1 100 ? 2.915 20.939 -5.667 1.00 45.72 100 ALA A CA 1
ATOM 715 C C . ALA A 1 100 ? 3.520 19.529 -5.786 1.00 45.72 100 ALA A C 1
ATOM 717 O O . ALA A 1 100 ? 3.139 18.625 -5.046 1.00 45.72 100 ALA A O 1
ATOM 718 N N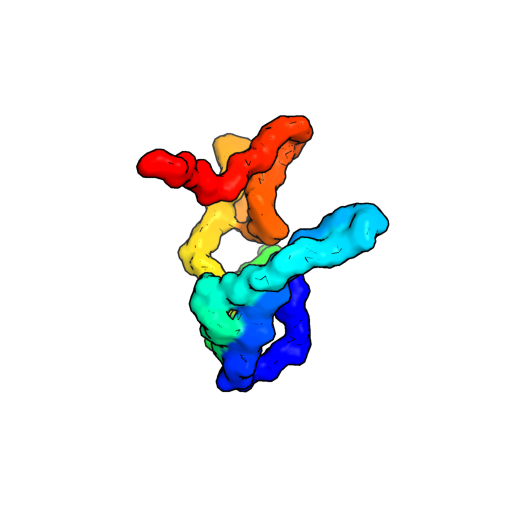 . ASP A 1 101 ? 4.461 19.343 -6.709 1.00 45.44 101 ASP A N 1
ATOM 719 C CA . ASP A 1 101 ? 5.053 18.055 -7.104 1.00 45.44 101 ASP A CA 1
ATOM 720 C C . ASP A 1 101 ? 6.125 17.494 -6.165 1.00 45.44 101 ASP A C 1
ATOM 722 O O . ASP A 1 101 ? 6.730 16.462 -6.461 1.00 45.44 101 ASP A O 1
ATOM 726 N N . GLY A 1 102 ? 6.367 18.128 -5.017 1.00 46.31 102 GLY A N 1
ATOM 727 C CA . GLY A 1 102 ? 7.394 17.664 -4.085 1.00 46.31 102 GLY A CA 1
ATOM 728 C C . GLY A 1 102 ? 8.782 17.535 -4.731 1.00 46.31 102 GLY A C 1
ATOM 729 O O . GLY A 1 102 ? 9.599 16.747 -4.252 1.00 46.31 102 GLY A O 1
ATOM 730 N N . GLY A 1 103 ? 9.055 18.278 -5.809 1.00 36.28 103 GLY A N 1
ATOM 731 C CA . GLY A 1 103 ? 10.358 18.334 -6.453 1.00 36.28 103 GLY A CA 1
ATOM 732 C C . GLY A 1 103 ? 11.124 19.583 -6.033 1.00 36.28 103 GLY A C 1
ATOM 733 O O . GLY A 1 103 ? 10.770 20.696 -6.408 1.00 36.28 103 GLY A O 1
ATOM 734 N N . SER A 1 104 ? 12.226 19.420 -5.302 1.00 36.78 104 SER A N 1
ATOM 735 C CA . SER A 1 104 ? 13.281 20.438 -5.352 1.00 36.78 104 SER A CA 1
ATOM 736 C C . SER A 1 104 ? 13.926 20.398 -6.739 1.00 36.78 104 SER A C 1
ATOM 738 O O . SER A 1 104 ? 14.152 19.314 -7.282 1.00 36.78 104 SER A O 1
ATOM 740 N N . ALA A 1 105 ? 14.260 21.562 -7.303 1.00 33.31 105 ALA A N 1
ATOM 741 C CA . ALA A 1 105 ? 15.059 21.631 -8.521 1.00 33.31 105 ALA A CA 1
ATOM 742 C C . ALA A 1 105 ? 16.393 20.895 -8.311 1.00 33.31 105 ALA A C 1
ATOM 744 O O . ALA A 1 105 ? 17.114 21.180 -7.355 1.00 33.31 105 ALA A O 1
ATOM 745 N N . ILE A 1 106 ? 16.728 19.967 -9.211 1.00 36.97 106 ILE A N 1
ATOM 746 C CA . ILE A 1 106 ? 18.106 19.499 -9.359 1.00 36.97 106 ILE A CA 1
ATOM 747 C C . ILE A 1 106 ? 18.822 20.560 -10.200 1.00 36.97 106 ILE A C 1
ATOM 749 O O . ILE A 1 106 ? 18.732 20.547 -11.429 1.00 36.97 106 ILE A O 1
ATOM 753 N N . VAL A 1 107 ? 19.484 21.495 -9.522 1.00 50.91 107 VAL A N 1
ATOM 754 C CA . VAL A 1 107 ? 20.678 22.189 -10.024 1.00 50.91 107 VAL A CA 1
ATOM 755 C C . VAL A 1 107 ? 21.853 21.814 -9.141 1.00 50.91 107 VAL A C 1
ATOM 757 O O . VAL A 1 107 ? 21.662 21.772 -7.905 1.00 50.91 107 VAL A O 1
#